Protein AF-A0A2X3WPV8-F1 (afdb_monomer_lite)

pLDDT: mean 84.22, std 12.06, range [34.69, 98.0]

InterPro domains:
  IPR001761 Periplasmic binding protein/LacI sugar binding domain [PF00532] (3-99)
  IPR028082 Periplasmic binding protein-like I [SSF53822] (3-109)

Structure (mmCIF, N/CA/C/O backbone):
data_AF-A0A2X3WPV8-F1
#
_entry.id   AF-A0A2X3WPV8-F1
#
loop_
_atom_site.group_PDB
_atom_site.id
_atom_site.type_symbol
_atom_site.label_atom_id
_atom_site.label_alt_id
_atom_site.label_comp_id
_atom_site.label_asym_id
_atom_site.label_entity_id
_atom_site.label_seq_id
_atom_site.pdbx_PDB_ins_code
_atom_site.Cartn_x
_atom_site.Cartn_y
_atom_site.Cartn_z
_atom_site.occupancy
_atom_site.B_iso_or_equiv
_atom_site.auth_seq_id
_atom_site.auth_comp_id
_atom_site.auth_asym_id
_atom_site.auth_atom_id
_atom_site.pdbx_PDB_model_num
ATOM 1 N N . MET A 1 1 ? 26.540 -5.123 -18.259 1.00 76.31 1 MET A N 1
ATOM 2 C CA . MET A 1 1 ? 25.732 -6.143 -18.968 1.00 76.31 1 MET A CA 1
ATOM 3 C C . MET A 1 1 ? 25.187 -5.638 -20.299 1.00 76.31 1 MET A C 1
ATOM 5 O O . MET A 1 1 ? 25.541 -6.231 -21.309 1.00 76.31 1 MET A O 1
ATOM 9 N N . TYR A 1 2 ? 24.436 -4.529 -20.338 1.00 81.00 2 TYR A N 1
ATOM 10 C CA . TYR A 1 2 ? 23.846 -4.013 -21.586 1.00 81.00 2 TYR A CA 1
ATOM 11 C C . TYR A 1 2 ? 24.873 -3.650 -22.673 1.00 81.00 2 TYR A C 1
ATOM 13 O O . TYR A 1 2 ? 24.882 -4.239 -23.746 1.00 81.00 2 TYR A O 1
ATOM 21 N N . ARG A 1 3 ? 25.841 -2.769 -22.369 1.00 84.38 3 ARG A N 1
ATOM 22 C CA . ARG A 1 3 ? 26.891 -2.356 -23.332 1.00 84.38 3 ARG A CA 1
ATOM 23 C C . ARG A 1 3 ? 27.784 -3.503 -23.825 1.00 84.38 3 ARG A C 1
ATOM 25 O O . ARG A 1 3 ? 28.430 -3.377 -24.856 1.00 84.38 3 ARG A O 1
ATOM 32 N N . GLN A 1 4 ? 27.826 -4.610 -23.084 1.00 88.62 4 GLN A N 1
ATOM 33 C CA . GLN A 1 4 ? 28.558 -5.828 -23.449 1.00 88.62 4 GLN A CA 1
ATOM 34 C C . GLN A 1 4 ? 27.678 -6.828 -24.222 1.00 88.62 4 GLN A C 1
ATOM 36 O O . GLN A 1 4 ? 28.131 -7.941 -24.468 1.00 88.62 4 GLN A O 1
ATOM 41 N N . LYS A 1 5 ? 26.433 -6.455 -24.564 1.00 84.38 5 LYS A N 1
ATOM 42 C CA . LYS A 1 5 ? 25.418 -7.297 -25.219 1.00 84.38 5 LYS A CA 1
ATOM 43 C C . LYS A 1 5 ? 25.191 -8.637 -24.511 1.00 84.38 5 LYS A C 1
ATOM 45 O O . LYS A 1 5 ? 25.060 -9.675 -25.145 1.00 84.38 5 LYS A O 1
ATOM 50 N N . ARG A 1 6 ? 25.197 -8.611 -23.175 1.00 90.38 6 ARG A N 1
ATOM 51 C CA . ARG A 1 6 ? 24.944 -9.793 -22.327 1.00 90.38 6 ARG A CA 1
ATOM 52 C C . ARG A 1 6 ? 23.504 -9.873 -21.814 1.00 90.38 6 ARG A C 1
ATOM 54 O O . ARG A 1 6 ? 23.177 -10.825 -21.120 1.00 90.38 6 ARG A O 1
ATOM 61 N N . ALA A 1 7 ? 22.695 -8.855 -22.087 1.00 89.81 7 ALA A N 1
ATOM 62 C CA . ALA A 1 7 ? 21.285 -8.780 -21.734 1.00 89.81 7 ALA A CA 1
ATOM 63 C C . ALA A 1 7 ? 20.579 -7.867 -22.740 1.00 89.81 7 ALA A C 1
ATOM 65 O O . ALA A 1 7 ? 21.133 -6.820 -23.093 1.00 89.81 7 ALA A O 1
ATOM 66 N N . ASP A 1 8 ? 19.375 -8.257 -23.151 1.00 91.81 8 ASP A N 1
ATOM 67 C CA . ASP A 1 8 ? 18.541 -7.497 -24.090 1.00 91.81 8 ASP A CA 1
ATOM 68 C C . ASP A 1 8 ? 17.594 -6.515 -23.378 1.00 91.81 8 ASP A C 1
ATOM 70 O O . ASP A 1 8 ? 17.056 -5.605 -24.003 1.00 91.81 8 ASP A O 1
ATOM 74 N N . GLY A 1 9 ? 17.432 -6.658 -22.059 1.00 91.31 9 GLY A N 1
ATOM 75 C CA . GLY A 1 9 ? 16.623 -5.782 -21.218 1.00 91.31 9 GLY A CA 1
ATOM 76 C C . GLY A 1 9 ? 16.767 -6.109 -19.732 1.00 91.31 9 GLY A C 1
ATOM 77 O O . GLY A 1 9 ? 17.500 -7.030 -19.362 1.00 91.31 9 GLY A O 1
ATOM 78 N N . PHE A 1 10 ? 16.085 -5.340 -18.881 1.00 92.81 10 PHE A N 1
ATOM 79 C CA . PHE A 1 10 ? 16.165 -5.464 -17.421 1.00 92.81 10 PHE A CA 1
ATOM 80 C C . PHE A 1 10 ? 14.786 -5.490 -16.764 1.00 92.81 10 PHE A C 1
ATOM 82 O O . PHE A 1 10 ? 13.870 -4.792 -17.191 1.00 92.81 10 PHE A O 1
ATOM 89 N N . ILE A 1 11 ? 14.671 -6.253 -15.680 1.00 92.25 11 ILE A N 1
ATOM 90 C CA . ILE A 1 11 ? 13.562 -6.149 -14.730 1.00 92.25 11 ILE A CA 1
ATOM 91 C C . ILE A 1 11 ? 14.113 -5.447 -13.491 1.00 92.25 11 ILE A C 1
ATOM 93 O O . ILE A 1 11 ? 15.126 -5.882 -12.940 1.00 92.25 11 ILE A O 1
ATOM 97 N N . ILE A 1 12 ? 13.476 -4.354 -13.085 1.00 89.94 12 ILE A N 1
ATOM 98 C CA . ILE A 1 12 ? 13.848 -3.567 -11.907 1.00 89.94 12 ILE A CA 1
ATOM 99 C C . ILE A 1 12 ? 12.862 -3.928 -10.796 1.00 89.94 12 ILE A C 1
ATOM 101 O O . ILE A 1 12 ?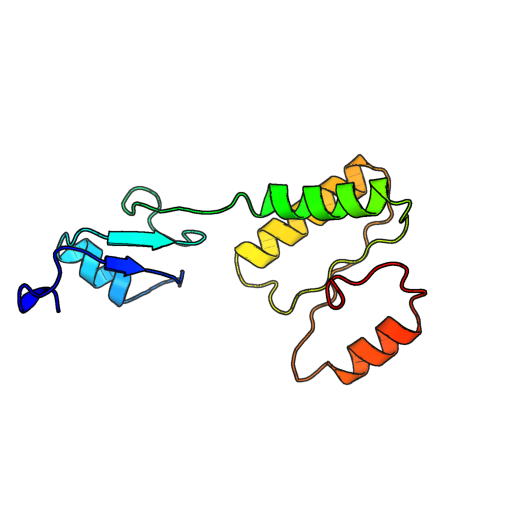 11.660 -3.777 -10.978 1.00 89.94 12 ILE A O 1
ATOM 105 N N . LEU A 1 13 ? 13.364 -4.450 -9.676 1.00 89.00 13 LEU A N 1
ATOM 106 C CA . LEU A 1 13 ? 12.551 -4.991 -8.571 1.00 89.00 13 LEU A CA 1
ATOM 107 C C . LEU A 1 13 ? 12.409 -4.020 -7.390 1.00 89.00 13 LEU A C 1
ATOM 109 O O . LEU A 1 13 ? 12.137 -4.435 -6.268 1.00 89.00 13 LEU A O 1
ATOM 113 N N . TYR A 1 14 ? 12.681 -2.745 -7.627 1.00 83.56 14 TYR A N 1
ATOM 114 C CA . TYR A 1 14 ? 12.559 -1.687 -6.641 1.00 83.56 14 TYR A CA 1
ATOM 115 C C . TYR A 1 14 ? 12.051 -0.431 -7.337 1.00 83.56 14 TYR A C 1
ATOM 117 O O . TYR A 1 14 ? 12.162 -0.293 -8.560 1.00 83.56 14 TYR A O 1
ATOM 125 N N . SER A 1 15 ? 11.522 0.492 -6.545 1.00 75.94 15 SER A N 1
ATOM 126 C CA . SER A 1 15 ? 11.124 1.799 -7.033 1.00 75.94 15 SER A CA 1
ATOM 127 C C . SER A 1 15 ? 11.647 2.873 -6.102 1.00 75.94 15 SER A C 1
ATOM 129 O O . SER A 1 15 ? 11.304 2.922 -4.924 1.00 75.94 15 SER A O 1
ATOM 131 N N . GLU A 1 16 ? 12.519 3.710 -6.645 1.00 78.25 16 GLU A N 1
ATOM 132 C CA . GLU A 1 16 ? 13.123 4.831 -5.943 1.00 78.25 16 GLU A CA 1
ATOM 133 C C . GLU A 1 16 ? 12.921 6.112 -6.756 1.00 78.25 16 GLU A C 1
ATOM 135 O O . GLU A 1 16 ? 12.986 6.125 -7.995 1.00 78.25 16 GLU A O 1
ATOM 140 N N . THR A 1 17 ? 12.684 7.210 -6.040 1.00 78.12 17 THR A N 1
ATOM 141 C CA . THR A 1 17 ? 12.720 8.557 -6.614 1.00 78.12 17 THR A CA 1
ATOM 142 C C . THR A 1 17 ? 14.154 8.918 -6.981 1.00 78.12 17 THR A C 1
ATOM 144 O O . THR A 1 17 ? 15.063 8.673 -6.189 1.00 78.12 17 THR A O 1
ATOM 147 N N . ASN A 1 18 ? 14.358 9.567 -8.129 1.00 82.06 18 ASN A N 1
ATOM 148 C CA . ASN A 1 18 ? 15.693 9.947 -8.625 1.00 82.06 18 ASN A CA 1
ATOM 149 C C . ASN A 1 18 ? 16.679 8.764 -8.780 1.00 82.06 18 ASN A C 1
ATOM 151 O O . ASN A 1 18 ? 17.866 8.900 -8.480 1.00 82.06 18 ASN A O 1
ATOM 155 N N . ASP A 1 19 ? 16.200 7.606 -9.246 1.00 85.81 19 ASP A N 1
ATOM 156 C CA . ASP A 1 19 ? 17.042 6.428 -9.483 1.00 85.81 19 ASP A CA 1
ATOM 157 C C . ASP A 1 19 ? 17.963 6.603 -10.719 1.00 85.81 19 ASP A C 1
ATOM 159 O O . ASP A 1 19 ? 17.480 6.580 -11.862 1.00 85.81 19 ASP A O 1
ATOM 163 N N . PRO A 1 20 ? 19.300 6.688 -10.542 1.00 89.00 20 PRO A N 1
ATOM 164 C CA . PRO A 1 20 ? 20.239 6.844 -11.652 1.00 89.00 20 PRO A CA 1
ATOM 165 C C . PRO A 1 20 ? 20.285 5.629 -12.591 1.00 89.00 20 PRO A C 1
ATOM 167 O O . PRO A 1 20 ? 20.680 5.763 -13.754 1.00 89.00 20 PRO A O 1
ATOM 170 N N . VAL A 1 21 ? 19.902 4.437 -12.119 1.00 89.62 21 VAL A N 1
ATOM 171 C CA . VAL A 1 21 ? 19.808 3.231 -12.950 1.00 89.62 21 VAL A CA 1
ATOM 172 C C . VAL A 1 21 ? 18.629 3.366 -13.907 1.00 89.62 21 VAL A C 1
ATOM 174 O O . VAL A 1 21 ? 18.809 3.198 -15.117 1.00 89.62 21 VAL A O 1
ATOM 177 N N . LYS A 1 22 ? 17.448 3.732 -13.393 1.00 87.25 22 LYS A N 1
ATOM 178 C CA . LYS A 1 22 ? 16.255 4.016 -14.204 1.00 87.25 22 LYS A CA 1
ATOM 179 C C . LYS A 1 22 ? 16.532 5.106 -15.240 1.00 87.25 22 LYS A C 1
ATOM 181 O O . LYS A 1 22 ? 16.248 4.910 -16.423 1.00 87.25 22 LYS A O 1
ATOM 186 N N . ASP A 1 23 ? 17.160 6.205 -14.827 1.00 88.88 23 ASP A N 1
ATOM 187 C CA . ASP A 1 23 ? 17.500 7.317 -15.720 1.00 88.88 23 ASP A CA 1
ATOM 188 C C . ASP A 1 23 ? 18.443 6.893 -16.851 1.00 88.88 23 ASP A C 1
ATOM 190 O O . ASP A 1 23 ? 18.250 7.271 -18.010 1.00 88.88 23 ASP A O 1
ATOM 194 N N . TYR A 1 24 ? 19.449 6.069 -16.542 1.00 91.00 24 TYR A N 1
ATOM 195 C CA . TYR A 1 24 ? 20.356 5.520 -17.545 1.00 91.00 24 TYR A CA 1
ATOM 196 C C . TYR A 1 24 ? 19.618 4.642 -18.564 1.00 91.00 24 TYR A C 1
ATOM 198 O O . TYR A 1 24 ? 19.817 4.802 -19.770 1.00 91.00 24 TYR A O 1
ATOM 206 N N . LEU A 1 25 ? 18.758 3.733 -18.095 1.00 90.31 25 LEU A N 1
ATOM 207 C CA . LEU A 1 25 ? 18.012 2.818 -18.962 1.00 90.31 25 LEU A CA 1
ATOM 208 C C . LEU A 1 25 ? 17.044 3.578 -19.880 1.00 90.31 25 LEU A C 1
ATOM 210 O O . LEU A 1 25 ? 17.010 3.306 -21.081 1.00 90.31 25 LEU A O 1
ATOM 214 N N . LEU A 1 26 ? 16.352 4.594 -19.352 1.00 88.19 26 LEU A N 1
ATOM 215 C CA . LEU A 1 26 ? 15.492 5.486 -20.134 1.00 88.19 26 LEU A CA 1
ATOM 216 C C . LEU A 1 26 ? 16.284 6.275 -21.182 1.00 88.19 26 LEU A C 1
ATOM 218 O O . LEU A 1 26 ? 15.903 6.313 -22.355 1.00 88.19 26 LEU A O 1
ATOM 222 N N . LYS A 1 27 ? 17.406 6.886 -20.783 1.00 90.06 27 LYS A N 1
ATOM 223 C CA . LYS A 1 27 ? 18.255 7.688 -21.675 1.00 90.06 27 LYS A CA 1
ATOM 224 C C . LYS A 1 27 ? 18.815 6.865 -22.834 1.00 90.06 27 LYS A C 1
ATOM 226 O O . LYS A 1 27 ? 18.789 7.317 -23.978 1.00 90.06 27 LYS A O 1
ATOM 231 N N . GLU A 1 28 ? 19.307 5.665 -22.547 1.00 91.31 28 GLU A N 1
ATOM 232 C CA . GLU A 1 28 ? 19.898 4.765 -23.544 1.00 91.31 28 GLU A CA 1
ATOM 233 C C . GLU A 1 28 ? 18.845 3.920 -24.285 1.00 91.31 28 GLU A C 1
ATOM 235 O O . GLU A 1 28 ? 19.206 3.094 -25.127 1.00 91.31 28 GLU A O 1
ATOM 240 N N . LYS A 1 29 ? 17.550 4.133 -23.996 1.00 90.12 29 LYS A N 1
ATOM 241 C CA . LYS A 1 29 ? 16.408 3.399 -24.568 1.00 90.12 29 LYS A CA 1
ATOM 242 C C . LYS A 1 29 ? 16.559 1.883 -24.429 1.00 90.12 29 LYS A C 1
ATOM 244 O O . LYS A 1 29 ? 16.246 1.126 -25.348 1.00 90.12 29 LYS A O 1
ATOM 249 N N . VAL A 1 30 ? 17.080 1.451 -23.286 1.00 92.38 30 VAL A N 1
ATOM 250 C CA . VAL A 1 30 ? 17.199 0.036 -22.949 1.00 92.38 30 VAL A CA 1
ATOM 251 C C . VAL A 1 30 ? 15.818 -0.477 -22.558 1.00 92.38 30 VAL A C 1
ATOM 253 O O . VAL A 1 30 ? 15.193 0.137 -21.696 1.00 92.38 30 VAL A O 1
ATOM 256 N N . PRO A 1 31 ? 15.337 -1.592 -23.131 1.00 91.69 31 PRO A N 1
ATOM 257 C CA . PRO A 1 31 ? 14.092 -2.201 -22.686 1.00 91.69 31 PRO A CA 1
ATOM 258 C C . PRO A 1 31 ? 14.148 -2.530 -21.191 1.00 91.69 31 PRO A C 1
ATOM 260 O O . PRO A 1 31 ? 15.028 -3.270 -20.738 1.00 91.69 31 PRO A O 1
ATOM 263 N N . SER A 1 32 ? 13.212 -1.987 -20.419 1.00 90.50 32 SER A N 1
ATOM 264 C CA . SER A 1 32 ? 13.086 -2.292 -18.999 1.00 90.50 32 SER A CA 1
ATOM 265 C C . SER A 1 32 ? 11.635 -2.298 -18.535 1.00 90.50 32 SER A C 1
ATOM 267 O O . SER A 1 32 ? 10.793 -1.585 -19.078 1.00 90.50 32 SER A O 1
ATOM 269 N N . VAL A 1 33 ? 11.362 -3.120 -17.522 1.00 91.12 33 VAL A N 1
ATOM 270 C CA . VAL A 1 33 ? 10.084 -3.157 -16.802 1.00 91.12 33 VAL A CA 1
ATOM 271 C C . VAL A 1 33 ? 10.360 -2.981 -15.314 1.00 91.12 33 VAL A C 1
ATOM 273 O O . VAL A 1 33 ? 11.277 -3.611 -14.782 1.00 91.12 33 VAL A O 1
ATOM 276 N N . VAL A 1 34 ? 9.582 -2.128 -14.650 1.00 88.38 34 VAL A N 1
ATOM 277 C CA . VAL A 1 34 ? 9.617 -1.952 -13.191 1.00 88.38 34 VAL A CA 1
ATOM 278 C C . VAL A 1 34 ? 8.547 -2.827 -12.546 1.00 88.38 34 VAL A C 1
ATOM 280 O O . VAL A 1 34 ? 7.420 -2.888 -13.030 1.00 88.38 34 VAL A O 1
ATOM 283 N N . VAL A 1 35 ? 8.899 -3.510 -11.462 1.00 88.06 35 VAL A N 1
ATOM 284 C CA . VAL A 1 35 ? 7.960 -4.225 -10.596 1.00 88.06 35 VAL A CA 1
ATOM 285 C C . VAL A 1 35 ? 7.863 -3.452 -9.284 1.00 88.06 35 VAL A C 1
ATOM 287 O O . VAL A 1 35 ? 8.844 -3.376 -8.544 1.00 88.06 35 VAL A O 1
ATOM 290 N N . GLY A 1 36 ? 6.692 -2.871 -9.030 1.00 79.19 36 GLY A N 1
ATOM 291 C CA . GLY A 1 36 ? 6.388 -1.991 -7.902 1.00 79.19 36 GLY A CA 1
ATOM 292 C C . GLY A 1 36 ? 5.903 -0.602 -8.333 1.00 79.19 36 GLY A C 1
ATOM 293 O O . GLY A 1 36 ? 6.029 -0.215 -9.500 1.00 79.19 36 GLY A O 1
ATOM 294 N N . ALA A 1 37 ? 5.366 0.147 -7.368 1.00 71.38 37 ALA A N 1
ATOM 295 C CA . ALA A 1 37 ? 4.766 1.463 -7.571 1.00 71.38 37 ALA A CA 1
ATOM 296 C C . ALA A 1 37 ? 5.719 2.455 -8.223 1.00 71.38 37 ALA A C 1
ATOM 298 O O . ALA A 1 37 ? 6.822 2.676 -7.732 1.00 71.38 37 ALA A O 1
ATOM 299 N N . VAL A 1 38 ? 5.315 3.081 -9.327 1.00 68.25 38 VAL A N 1
ATOM 300 C CA . VAL A 1 38 ? 6.161 4.065 -10.010 1.00 68.25 38 VAL A CA 1
ATOM 301 C C . VAL A 1 38 ? 5.981 5.429 -9.367 1.00 68.25 38 VAL A C 1
ATOM 303 O O . VAL A 1 38 ? 4.914 6.030 -9.446 1.00 68.25 38 VAL A O 1
ATOM 306 N N . VAL A 1 39 ? 7.068 5.927 -8.778 1.00 65.06 39 VAL A N 1
ATOM 307 C CA . VAL A 1 39 ? 7.070 7.219 -8.080 1.00 65.06 39 VAL A CA 1
ATOM 308 C C . VAL A 1 39 ? 7.331 8.399 -9.035 1.00 65.06 39 VAL A C 1
ATOM 310 O O . VAL A 1 39 ? 6.973 9.525 -8.719 1.00 65.06 39 VAL A O 1
ATOM 313 N N . ASP A 1 40 ? 7.902 8.148 -10.229 1.00 65.94 40 ASP A N 1
ATOM 314 C CA . ASP A 1 40 ? 8.216 9.163 -11.254 1.00 65.94 40 ASP A CA 1
ATOM 315 C C . ASP A 1 40 ? 8.136 8.610 -12.693 1.00 65.94 40 ASP A C 1
ATOM 317 O O . ASP A 1 40 ? 8.604 7.499 -12.958 1.00 65.94 40 ASP A O 1
ATOM 321 N N . ASN A 1 41 ? 7.746 9.460 -13.657 1.00 59.97 41 ASN A N 1
ATOM 322 C CA . ASN A 1 41 ? 7.759 9.191 -15.109 1.00 59.97 41 ASN A CA 1
ATOM 323 C C . ASN A 1 41 ? 6.819 8.061 -15.590 1.00 59.97 41 ASN A C 1
ATOM 325 O O . ASN A 1 41 ? 7.179 7.328 -16.515 1.00 59.97 41 ASN A O 1
ATOM 329 N N . ASN A 1 42 ? 5.609 7.955 -15.028 1.00 62.25 42 ASN A N 1
ATOM 330 C CA . ASN A 1 42 ? 4.624 6.907 -15.364 1.00 62.25 42 ASN A CA 1
ATOM 331 C C . ASN A 1 42 ? 4.360 6.769 -16.874 1.00 62.25 42 ASN A C 1
ATOM 333 O O . ASN A 1 42 ? 4.195 5.660 -17.370 1.00 62.25 42 ASN A O 1
ATOM 337 N N . ASP A 1 43 ? 4.422 7.867 -17.632 1.00 68.19 43 ASP A N 1
ATOM 338 C CA . ASP A 1 43 ? 4.168 7.852 -19.081 1.00 68.19 43 ASP A CA 1
ATOM 339 C C . ASP A 1 43 ? 5.322 7.269 -19.921 1.00 68.19 43 ASP A C 1
ATOM 341 O O . ASP A 1 43 ? 5.184 7.081 -21.130 1.00 68.19 43 ASP A O 1
ATOM 345 N N . LYS A 1 44 ? 6.497 7.040 -19.321 1.00 72.38 44 LYS A N 1
ATOM 346 C CA . LYS A 1 44 ? 7.732 6.658 -20.036 1.00 72.38 44 LYS A CA 1
ATOM 347 C C . LYS A 1 44 ? 8.288 5.301 -19.623 1.00 72.38 44 LYS A C 1
ATOM 349 O O . LYS A 1 44 ? 9.241 4.836 -20.246 1.00 72.38 44 LYS A O 1
ATOM 354 N N . VAL A 1 45 ? 7.732 4.689 -18.583 1.00 76.00 45 VAL A N 1
ATOM 355 C CA . VAL A 1 45 ? 8.224 3.441 -17.995 1.00 76.00 45 VAL A CA 1
ATOM 356 C C . VAL A 1 45 ? 7.109 2.409 -18.049 1.00 76.00 45 VAL A C 1
ATOM 358 O O . VAL A 1 45 ? 5.990 2.676 -17.631 1.00 76.00 45 VAL A O 1
ATOM 361 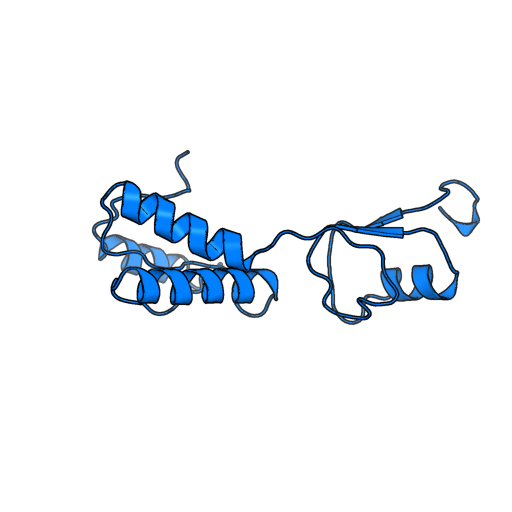N N . THR A 1 46 ? 7.408 1.214 -18.552 1.00 85.44 46 THR A N 1
ATOM 362 C CA . THR A 1 46 ? 6.502 0.074 -18.395 1.00 85.44 46 THR A CA 1
ATOM 363 C C . THR A 1 46 ? 6.645 -0.465 -16.981 1.00 85.44 46 THR A C 1
ATOM 365 O O . THR A 1 46 ? 7.758 -0.774 -16.551 1.00 85.44 46 THR A O 1
ATOM 368 N N . TYR A 1 47 ? 5.535 -0.586 -16.262 1.00 86.44 47 TYR A N 1
ATOM 369 C CA . TYR A 1 47 ? 5.542 -1.063 -14.888 1.00 86.44 47 TYR A CA 1
ATOM 370 C C . TYR A 1 47 ? 4.397 -2.025 -14.604 1.00 86.44 47 TYR A C 1
ATOM 372 O O . TYR A 1 47 ? 3.384 -2.042 -15.304 1.00 86.44 47 TYR A O 1
ATOM 380 N N . ILE A 1 48 ? 4.605 -2.839 -13.579 1.00 85.25 48 ILE A N 1
ATOM 381 C CA . ILE A 1 48 ? 3.607 -3.711 -12.978 1.00 85.25 48 ILE A CA 1
ATOM 382 C C . ILE A 1 48 ? 3.544 -3.313 -11.513 1.00 85.25 48 ILE A C 1
ATOM 384 O O . ILE A 1 48 ? 4.570 -3.336 -10.835 1.00 85.25 48 ILE A O 1
ATOM 388 N N . ASP A 1 49 ? 2.359 -2.959 -11.043 1.00 84.19 49 ASP A N 1
ATOM 389 C CA . ASP A 1 49 ? 2.121 -2.599 -9.653 1.00 84.19 49 ASP A CA 1
ATOM 390 C C . ASP A 1 49 ? 0.842 -3.266 -9.152 1.00 84.19 49 ASP A C 1
ATOM 392 O O . ASP A 1 49 ? -0.017 -3.659 -9.948 1.00 84.19 49 ASP A O 1
ATOM 396 N N . ASN A 1 50 ? 0.747 -3.408 -7.837 1.00 84.88 50 ASN A N 1
ATOM 397 C CA . ASN A 1 50 ? -0.485 -3.807 -7.182 1.00 84.88 50 ASN A CA 1
ATOM 398 C C . ASN A 1 50 ? -1.347 -2.568 -6.947 1.00 84.88 50 ASN A C 1
ATOM 400 O O . ASN A 1 50 ? -0.825 -1.476 -6.735 1.00 84.88 50 ASN A O 1
ATOM 404 N N . ASP A 1 51 ? -2.665 -2.740 -6.892 1.00 88.94 51 ASP A N 1
ATOM 405 C CA . ASP A 1 51 ? -3.515 -1.715 -6.296 1.00 88.94 51 ASP A CA 1
ATOM 406 C C . ASP A 1 51 ? -3.368 -1.802 -4.767 1.00 88.94 51 ASP A C 1
ATOM 408 O O . ASP A 1 51 ? -4.101 -2.512 -4.076 1.00 88.94 51 ASP A O 1
ATOM 412 N N . ASN A 1 52 ? -2.344 -1.135 -4.223 1.00 90.44 52 ASN A N 1
ATOM 413 C CA . ASN A 1 52 ? -2.045 -1.189 -2.787 1.00 90.44 52 ASN A CA 1
ATOM 414 C C . ASN A 1 52 ? -3.184 -0.578 -1.955 1.00 90.44 52 ASN A C 1
ATOM 416 O O . ASN A 1 52 ? -3.358 -0.898 -0.780 1.00 90.44 52 ASN A O 1
ATOM 420 N N . LYS A 1 53 ? -4.016 0.271 -2.558 1.00 93.62 53 LYS A N 1
ATOM 421 C CA . LYS A 1 53 ? -5.193 0.807 -1.890 1.00 93.62 53 LYS A CA 1
ATOM 422 C C . LYS A 1 53 ? -6.267 -0.268 -1.732 1.00 93.62 53 LYS A C 1
ATOM 424 O O . LYS A 1 53 ? -6.790 -0.437 -0.630 1.00 93.62 53 LYS A O 1
ATOM 429 N N . GLU A 1 54 ? -6.553 -1.020 -2.794 1.00 94.94 54 GLU A N 1
ATOM 430 C CA . GLU A 1 54 ? -7.454 -2.178 -2.747 1.00 94.94 54 GLU A CA 1
ATOM 431 C C . GLU A 1 54 ? -6.965 -3.216 -1.726 1.00 94.94 54 GLU A C 1
ATOM 433 O O . GLU A 1 54 ? -7.740 -3.650 -0.877 1.00 94.94 54 GLU A O 1
ATOM 438 N N . LEU A 1 55 ? -5.661 -3.516 -1.694 1.00 93.75 55 LEU A N 1
ATOM 439 C CA . LEU A 1 55 ? -5.079 -4.431 -0.701 1.00 93.75 55 LEU A CA 1
ATOM 440 C C . LEU A 1 55 ? -5.327 -3.977 0.749 1.00 93.75 55 LEU A C 1
ATOM 442 O O . LEU A 1 55 ? -5.666 -4.793 1.613 1.00 93.75 55 LEU A O 1
ATOM 446 N N . GLY A 1 56 ? -5.198 -2.674 1.026 1.00 94.75 56 GLY A N 1
ATOM 447 C CA . GLY A 1 56 ? -5.515 -2.107 2.340 1.00 94.75 56 GLY A CA 1
ATOM 448 C C . GLY A 1 56 ? -6.985 -2.301 2.728 1.00 94.75 56 GLY A C 1
ATOM 449 O O . GLY A 1 56 ? -7.289 -2.651 3.872 1.00 94.75 56 GLY A O 1
ATOM 450 N N . GLN A 1 57 ? -7.901 -2.135 1.769 1.00 97.44 57 GLN A N 1
ATOM 451 C CA . GLN A 1 57 ? -9.336 -2.348 1.979 1.00 97.44 57 GLN A CA 1
ATOM 452 C C . GLN A 1 57 ? -9.670 -3.829 2.200 1.00 97.44 57 GLN A C 1
ATOM 454 O O . GLN A 1 57 ? -10.423 -4.174 3.119 1.00 97.44 57 GLN A O 1
ATOM 459 N N . GLU A 1 58 ? -9.091 -4.719 1.392 1.00 96.69 58 GLU A N 1
ATOM 460 C CA . GLU A 1 58 ? -9.301 -6.163 1.482 1.00 96.69 58 GLU A CA 1
ATOM 461 C C . GLU A 1 58 ? -8.864 -6.722 2.837 1.00 96.69 58 GLU A C 1
ATOM 463 O O . GLU A 1 58 ? -9.580 -7.544 3.418 1.00 96.69 58 GLU A O 1
ATOM 468 N N . ALA A 1 59 ? -7.745 -6.239 3.388 1.00 95.75 59 ALA A N 1
ATOM 469 C CA . ALA A 1 59 ? -7.271 -6.646 4.708 1.00 95.75 59 ALA A CA 1
ATOM 470 C C . ALA A 1 59 ? -8.298 -6.331 5.813 1.00 95.75 59 ALA A C 1
ATOM 472 O O . ALA A 1 59 ? -8.618 -7.192 6.642 1.00 95.75 59 ALA A O 1
ATOM 473 N N . VAL A 1 60 ? -8.876 -5.123 5.801 1.00 96.75 60 VAL A N 1
ATOM 474 C CA . VAL A 1 60 ? -9.930 -4.727 6.751 1.00 96.75 60 VAL A CA 1
ATOM 475 C C . VAL A 1 60 ? -11.187 -5.565 6.546 1.00 96.75 60 VAL A C 1
ATOM 477 O O . VAL A 1 60 ? -11.741 -6.089 7.516 1.00 96.75 60 VAL A O 1
ATOM 480 N N . ASN A 1 61 ? -11.629 -5.734 5.298 1.00 96.62 61 ASN A N 1
ATOM 481 C CA . ASN A 1 61 ? -12.817 -6.520 4.977 1.00 96.62 61 ASN A CA 1
ATOM 482 C C . ASN A 1 61 ? -12.668 -7.978 5.439 1.00 96.62 61 ASN A C 1
ATOM 484 O O . ASN A 1 61 ? -13.581 -8.532 6.054 1.00 96.62 61 ASN A O 1
ATOM 488 N N . PHE A 1 62 ? -11.498 -8.583 5.221 1.00 95.88 62 PHE A N 1
ATOM 489 C CA . PHE A 1 62 ? -11.194 -9.938 5.665 1.00 95.88 62 PHE A CA 1
ATOM 490 C C . PHE A 1 62 ? -11.312 -10.077 7.188 1.00 95.88 62 PHE A C 1
ATOM 492 O O . PHE A 1 62 ? -12.023 -10.960 7.678 1.00 95.88 62 PHE A O 1
ATOM 499 N N . LEU A 1 63 ? -10.673 -9.185 7.950 1.00 95.81 63 LEU A N 1
ATOM 500 C CA . LEU A 1 63 ? -10.725 -9.211 9.413 1.00 95.81 63 LEU A CA 1
ATOM 501 C C . LEU A 1 63 ? -12.148 -8.953 9.933 1.00 95.81 63 LEU A C 1
ATOM 503 O O . LEU A 1 63 ? -12.649 -9.668 10.806 1.00 95.81 63 LEU A O 1
ATOM 507 N N . ARG A 1 64 ? -12.862 -7.994 9.346 1.00 95.44 64 ARG A N 1
ATOM 508 C CA . ARG A 1 64 ? -14.262 -7.715 9.681 1.00 95.44 64 ARG A CA 1
ATOM 509 C C . ARG A 1 64 ? -15.173 -8.910 9.387 1.00 95.44 64 ARG A C 1
ATOM 511 O O . ARG A 1 64 ? -16.030 -9.241 10.207 1.00 95.44 64 ARG A O 1
ATOM 518 N N . ALA A 1 65 ? -14.969 -9.609 8.269 1.00 95.50 65 ALA A N 1
ATOM 519 C CA . ALA A 1 65 ? -15.700 -10.830 7.922 1.00 95.50 65 ALA A CA 1
ATOM 520 C C . ALA A 1 65 ? -15.427 -11.988 8.900 1.00 95.50 65 ALA A C 1
ATOM 522 O O . ALA A 1 65 ? -16.293 -12.841 9.101 1.00 95.50 65 ALA A O 1
ATOM 523 N N . LYS A 1 66 ? -14.260 -12.001 9.556 1.00 95.00 66 LYS A N 1
ATOM 524 C CA . LYS A 1 66 ? -13.929 -12.926 10.654 1.00 95.00 66 LYS A CA 1
ATOM 525 C C . LYS A 1 66 ? -14.505 -12.507 12.014 1.00 95.00 66 LYS A C 1
ATOM 527 O O . LYS A 1 66 ? -14.383 -13.261 12.975 1.00 95.00 66 LYS A O 1
ATOM 532 N N . GLY A 1 67 ? -15.176 -11.357 12.094 1.00 94.19 67 GLY A N 1
ATOM 533 C CA . GLY A 1 67 ? -15.832 -10.855 13.303 1.00 94.19 67 GLY A CA 1
ATOM 534 C C . GLY A 1 67 ? -15.004 -9.849 14.104 1.00 94.19 67 GLY A C 1
ATOM 535 O O . GLY A 1 67 ? -15.468 -9.396 15.151 1.00 94.19 67 GLY A O 1
ATOM 536 N N . HIS A 1 68 ? -13.817 -9.459 13.629 1.00 94.31 68 HIS A N 1
ATOM 537 C CA . HIS A 1 68 ? -13.009 -8.436 14.292 1.00 94.31 68 HIS A CA 1
ATOM 538 C C . HIS A 1 68 ? -13.666 -7.055 14.144 1.00 94.31 68 HIS A C 1
ATOM 540 O O . HIS A 1 68 ? -14.116 -6.681 13.065 1.00 94.31 68 HIS A O 1
ATOM 546 N N . GLN A 1 69 ? -13.741 -6.309 15.248 1.00 91.50 69 GLN A N 1
ATOM 547 C CA . GLN A 1 69 ? -14.365 -4.974 15.310 1.00 91.50 69 GLN A CA 1
ATOM 548 C C . GLN A 1 69 ? -13.350 -3.860 15.598 1.00 91.50 69 GLN A C 1
ATOM 550 O O . GLN A 1 69 ? -13.629 -2.691 15.359 1.00 91.50 69 GLN A O 1
ATOM 555 N N . LYS A 1 70 ? -12.180 -4.224 16.134 1.00 92.38 70 LYS A N 1
ATOM 556 C CA . LYS A 1 70 ? -11.076 -3.312 16.438 1.00 92.38 70 LYS A CA 1
ATOM 557 C C . LYS A 1 70 ? -9.887 -3.732 15.595 1.00 92.38 70 LYS A C 1
ATOM 559 O O . LYS A 1 70 ? -9.324 -4.799 15.833 1.00 92.38 70 LYS A O 1
ATOM 564 N N . ILE A 1 71 ? -9.572 -2.934 14.587 1.00 93.75 71 ILE A N 1
ATOM 565 C CA . ILE A 1 71 ? -8.554 -3.239 13.584 1.00 93.75 71 ILE A CA 1
ATOM 566 C C . ILE A 1 71 ? -7.619 -2.038 13.545 1.00 93.75 71 ILE A C 1
ATOM 568 O O . ILE A 1 71 ? -8.081 -0.936 13.284 1.00 93.75 71 ILE A O 1
ATOM 572 N N . SER A 1 72 ? -6.336 -2.239 13.831 1.00 91.62 72 SER A N 1
ATOM 573 C CA . SER A 1 72 ? -5.322 -1.179 13.802 1.00 91.62 72 SER A CA 1
ATOM 574 C C . SER A 1 72 ? -4.358 -1.407 12.644 1.00 91.62 72 SER A C 1
ATOM 576 O O . SER A 1 72 ? -4.058 -2.552 12.305 1.00 91.62 72 SER A O 1
ATOM 578 N N . PHE A 1 73 ? -3.853 -0.321 12.065 1.00 92.00 73 PHE A N 1
ATOM 579 C CA . PHE A 1 73 ? -2.853 -0.372 11.005 1.00 92.00 73 PHE A CA 1
ATOM 580 C C . PHE A 1 73 ? -1.444 -0.231 11.586 1.00 92.00 73 PHE A C 1
ATOM 582 O O . PHE A 1 73 ? -1.160 0.719 12.316 1.00 92.00 73 PHE A O 1
ATOM 589 N N . VAL A 1 74 ? -0.563 -1.174 11.256 1.00 88.69 74 VAL A N 1
ATOM 590 C CA . VAL A 1 74 ? 0.827 -1.210 11.724 1.00 88.69 74 VAL A CA 1
ATOM 591 C C . VAL A 1 74 ? 1.740 -1.281 10.506 1.00 88.69 74 VAL A C 1
ATOM 593 O O . VAL A 1 74 ? 1.548 -2.142 9.652 1.00 88.69 74 VAL A O 1
ATOM 596 N N . THR A 1 75 ? 2.734 -0.400 10.425 1.00 86.44 75 THR A N 1
ATOM 597 C CA . THR A 1 75 ? 3.705 -0.366 9.317 1.00 86.44 75 THR A CA 1
ATOM 598 C C . THR A 1 75 ? 5.073 0.081 9.818 1.00 86.44 75 THR A C 1
ATOM 600 O O . THR A 1 75 ? 5.166 0.747 10.845 1.00 86.44 75 THR A O 1
ATOM 603 N N . ASP A 1 76 ? 6.147 -0.270 9.123 1.00 85.00 76 ASP A N 1
ATOM 604 C CA . ASP A 1 76 ? 7.480 0.294 9.352 1.00 85.00 76 ASP A CA 1
ATOM 605 C C . ASP A 1 76 ? 7.797 1.495 8.452 1.00 85.00 76 ASP A C 1
ATOM 607 O O . ASP A 1 76 ? 8.772 2.210 8.693 1.00 85.00 76 ASP A O 1
ATOM 611 N N . ASP A 1 77 ? 6.940 1.762 7.466 1.00 79.88 77 ASP A N 1
ATOM 612 C CA . ASP A 1 77 ? 7.101 2.852 6.515 1.00 79.88 77 ASP A CA 1
ATOM 613 C C . ASP A 1 77 ? 5.748 3.481 6.131 1.00 79.88 77 ASP A C 1
ATOM 615 O O . ASP A 1 77 ? 4.880 2.840 5.536 1.00 79.88 77 ASP A O 1
ATOM 619 N N . LEU A 1 78 ? 5.572 4.760 6.480 1.00 75.06 78 LEU A N 1
ATOM 620 C CA . LEU A 1 78 ? 4.474 5.624 6.007 1.00 75.06 78 LEU A CA 1
ATOM 621 C C . LEU A 1 78 ? 4.941 6.695 5.025 1.00 75.06 78 LEU A C 1
ATOM 623 O O . LEU A 1 78 ? 4.137 7.491 4.542 1.00 75.06 78 LEU A O 1
ATOM 627 N N . PHE A 1 79 ? 6.241 6.779 4.768 1.00 78.25 79 PHE A N 1
ATOM 628 C CA . PHE A 1 79 ? 6.786 7.748 3.827 1.00 78.25 79 PHE A CA 1
ATOM 629 C C . PHE A 1 79 ? 6.842 7.157 2.417 1.00 78.25 79 PHE A C 1
ATOM 631 O O . PHE A 1 79 ? 6.705 7.901 1.448 1.00 78.25 79 PHE A O 1
ATOM 638 N N . GLY A 1 80 ? 6.988 5.836 2.302 1.00 79.31 80 GLY A N 1
ATOM 639 C CA . GLY A 1 80 ? 6.850 5.105 1.051 1.00 79.31 80 GLY A CA 1
ATOM 640 C C . GLY A 1 80 ? 5.419 5.124 0.505 1.00 79.31 80 GLY A C 1
ATOM 641 O O . GLY A 1 80 ? 4.443 4.996 1.246 1.00 79.31 80 GLY A O 1
ATOM 642 N N . GLN A 1 81 ? 5.302 5.230 -0.821 1.00 81.50 81 GLN A N 1
ATOM 643 C CA . GLN A 1 81 ? 4.021 5.285 -1.534 1.00 81.50 81 GLN A CA 1
ATOM 644 C C . GLN A 1 81 ? 3.122 4.077 -1.221 1.00 81.50 81 GLN A C 1
ATOM 646 O O . GLN A 1 81 ? 1.949 4.249 -0.907 1.00 81.50 81 GLN A O 1
ATOM 651 N N . VAL A 1 82 ? 3.690 2.867 -1.218 1.00 85.38 82 VAL A N 1
ATOM 652 C CA . VAL A 1 82 ? 2.960 1.622 -0.920 1.00 85.38 82 VAL A CA 1
ATOM 653 C C . VAL A 1 82 ? 2.334 1.658 0.479 1.00 85.38 82 VAL A C 1
ATOM 655 O O . VAL A 1 82 ? 1.171 1.303 0.651 1.00 85.38 82 VAL A O 1
ATOM 658 N N . GLY A 1 83 ? 3.087 2.110 1.488 1.00 87.12 83 GLY A N 1
ATOM 659 C CA . GLY A 1 83 ? 2.590 2.229 2.860 1.00 87.12 83 GLY A CA 1
ATOM 660 C C . GLY A 1 83 ? 1.445 3.237 2.982 1.00 87.12 83 GLY A C 1
ATOM 661 O O . GLY A 1 83 ? 0.457 2.965 3.663 1.00 87.12 83 GLY A O 1
ATOM 662 N N . GLN A 1 84 ? 1.541 4.366 2.271 1.00 88.69 84 GLN A N 1
ATOM 663 C CA . GLN A 1 84 ? 0.481 5.379 2.224 1.00 88.69 84 GLN A CA 1
ATOM 664 C C . GLN A 1 84 ? -0.786 4.867 1.538 1.00 88.69 84 GLN A C 1
ATOM 666 O O . GLN A 1 84 ? -1.883 5.095 2.042 1.00 88.69 84 GLN A O 1
ATOM 671 N N . GLU A 1 85 ? -0.648 4.159 0.418 1.00 91.25 85 GLU A N 1
ATOM 672 C CA . GLU A 1 85 ? -1.781 3.591 -0.316 1.00 91.25 85 GLU A CA 1
ATOM 673 C C . GLU A 1 85 ? -2.503 2.520 0.513 1.00 91.25 85 GLU A C 1
ATOM 675 O O . GLU A 1 85 ? -3.725 2.591 0.658 1.00 91.25 85 GLU A O 1
ATOM 680 N N . HIS A 1 86 ? -1.765 1.605 1.155 1.00 93.25 86 HIS A N 1
ATOM 681 C CA . HIS A 1 86 ? -2.349 0.644 2.097 1.00 93.25 86 HIS A CA 1
ATOM 682 C C . HIS A 1 86 ? -3.079 1.338 3.254 1.00 93.25 86 HIS A C 1
ATOM 684 O O . HIS A 1 86 ? -4.195 0.943 3.600 1.00 93.25 86 HIS A O 1
ATOM 690 N N . TYR A 1 87 ? -2.478 2.375 3.849 1.00 94.81 87 TYR A N 1
ATOM 691 C CA . TYR A 1 87 ? -3.098 3.103 4.956 1.00 94.81 87 TYR A CA 1
ATOM 692 C C . TYR A 1 87 ? -4.375 3.829 4.518 1.00 94.81 87 TYR A C 1
ATOM 694 O O . TYR A 1 87 ? -5.386 3.791 5.219 1.00 94.81 87 TYR A O 1
ATOM 702 N N . GLN A 1 88 ? -4.368 4.421 3.323 1.00 95.25 88 GLN A N 1
ATOM 703 C CA . GLN A 1 88 ? -5.555 5.030 2.731 1.00 95.25 88 GLN A CA 1
ATOM 704 C C . GLN A 1 88 ? -6.664 3.992 2.506 1.00 95.25 88 GLN A C 1
ATOM 706 O O . GLN A 1 88 ? -7.824 4.259 2.823 1.00 95.25 88 GLN A O 1
ATOM 711 N N . GLY A 1 89 ? -6.316 2.801 2.011 1.00 96.81 89 GLY A N 1
ATOM 712 C CA . GLY A 1 89 ? -7.250 1.683 1.879 1.00 96.81 89 GLY A CA 1
ATOM 713 C C . GLY A 1 89 ? -7.853 1.254 3.219 1.00 96.81 89 GLY A C 1
ATOM 714 O O . GLY A 1 89 ? -9.067 1.078 3.327 1.00 96.81 89 GLY A O 1
ATOM 715 N N . TYR A 1 90 ? -7.028 1.176 4.265 1.00 97.44 90 TYR A N 1
ATOM 716 C CA . TYR A 1 90 ? -7.479 0.907 5.631 1.00 97.44 90 TYR A CA 1
ATOM 717 C C . TYR A 1 90 ? -8.490 1.956 6.123 1.00 97.44 90 TYR A C 1
ATOM 719 O O . TYR A 1 90 ? -9.577 1.573 6.555 1.00 97.44 90 TYR A O 1
ATOM 727 N N . ILE A 1 91 ? -8.175 3.256 6.009 1.00 97.38 91 ILE A N 1
ATOM 728 C CA . ILE A 1 91 ? -9.063 4.352 6.444 1.00 97.38 91 ILE A CA 1
ATOM 729 C C . ILE A 1 91 ? -10.407 4.289 5.714 1.00 97.38 91 ILE A C 1
ATOM 731 O O . ILE A 1 91 ? -11.465 4.496 6.309 1.00 97.38 91 ILE A O 1
ATOM 735 N N . GLU A 1 92 ? -10.384 4.047 4.405 1.00 98.00 92 GLU A N 1
ATOM 736 C CA . GLU A 1 92 ? -11.609 3.986 3.612 1.00 98.00 92 GLU A CA 1
ATOM 737 C C . GLU A 1 92 ? -12.488 2.808 4.017 1.00 98.00 92 GLU A C 1
ATOM 739 O O . GLU A 1 92 ? -13.683 3.000 4.239 1.00 98.00 92 GLU A O 1
ATOM 744 N N . ALA A 1 93 ? -11.902 1.626 4.201 1.00 98.00 93 ALA A N 1
ATOM 745 C CA . ALA A 1 93 ? -12.652 0.446 4.604 1.00 98.00 93 ALA A CA 1
ATOM 746 C C . ALA A 1 93 ? -13.194 0.547 6.038 1.00 98.00 93 ALA A C 1
ATOM 748 O O . ALA A 1 93 ? -14.331 0.142 6.289 1.00 98.00 93 ALA A O 1
ATOM 749 N N . THR A 1 94 ? -12.439 1.104 6.995 1.00 97.75 94 THR A N 1
ATOM 750 C CA . THR A 1 94 ? -12.965 1.306 8.357 1.00 97.75 94 THR A CA 1
ATOM 751 C C . THR A 1 94 ? -14.141 2.277 8.352 1.00 97.75 94 THR A C 1
ATOM 753 O O . THR A 1 94 ? -15.164 1.989 8.973 1.00 97.75 94 THR A O 1
ATOM 756 N N . ASN A 1 95 ? -14.052 3.369 7.588 1.00 97.06 95 ASN A N 1
ATOM 757 C CA . ASN A 1 95 ? -15.155 4.315 7.429 1.00 97.06 95 ASN A CA 1
ATOM 758 C C . ASN A 1 95 ? -16.374 3.674 6.741 1.00 97.06 95 ASN A C 1
ATOM 760 O O . ASN A 1 95 ? -17.495 3.841 7.219 1.00 97.06 95 ASN A O 1
ATOM 764 N N . GLU A 1 96 ? -16.172 2.913 5.659 1.00 97.38 96 GLU A N 1
ATOM 765 C CA . GLU A 1 96 ? -17.245 2.219 4.932 1.00 97.38 96 GLU A CA 1
ATOM 766 C C . GLU A 1 96 ? -18.012 1.245 5.838 1.00 97.38 96 GLU A C 1
ATOM 768 O O . GLU A 1 96 ? -19.246 1.207 5.835 1.00 97.38 96 GLU A O 1
ATOM 773 N N . PHE A 1 97 ? -17.294 0.484 6.666 1.00 96.38 97 PHE A N 1
ATOM 774 C CA . PHE A 1 97 ? -17.891 -0.494 7.574 1.00 96.38 97 PHE A CA 1
ATOM 775 C C . PHE A 1 97 ? -18.328 0.087 8.925 1.00 96.38 97 PHE A C 1
ATOM 777 O O . PHE A 1 97 ? -18.811 -0.669 9.769 1.00 96.38 97 PHE A O 1
ATOM 784 N N . ASN A 1 98 ? -18.225 1.407 9.125 1.00 96.31 98 ASN A N 1
ATOM 785 C CA . ASN A 1 98 ? -18.509 2.094 10.393 1.00 96.31 98 ASN A CA 1
ATOM 786 C C . ASN A 1 98 ? -17.714 1.521 11.585 1.00 96.31 98 ASN A C 1
ATOM 788 O O . ASN A 1 98 ? -18.235 1.397 12.696 1.00 96.31 98 ASN A O 1
ATOM 792 N N . LEU A 1 99 ? -16.458 1.145 11.343 1.00 95.94 99 LEU A N 1
ATOM 793 C CA . LEU A 1 99 ? -15.499 0.748 12.371 1.00 95.94 99 LEU A CA 1
ATOM 794 C C . LEU A 1 99 ? -14.758 1.980 12.908 1.00 95.94 99 LEU A C 1
ATOM 796 O O . LEU A 1 99 ? -14.638 3.000 12.232 1.00 95.94 99 LEU A O 1
ATOM 800 N N . GLU A 1 100 ? -14.237 1.883 14.131 1.00 95.56 100 GLU A N 1
ATOM 801 C CA . GLU A 1 100 ? -13.362 2.919 14.683 1.00 95.56 100 GLU A CA 1
ATOM 802 C C . GLU A 1 100 ? -12.032 2.945 13.916 1.00 95.56 100 GLU A C 1
ATOM 804 O O . GLU A 1 100 ? -11.331 1.934 13.841 1.00 95.56 100 GLU A O 1
ATOM 809 N N . THR A 1 101 ? -11.682 4.104 13.358 1.00 95.12 101 THR A N 1
ATOM 810 C CA . THR A 1 101 ? -10.399 4.317 12.681 1.00 95.12 101 THR A CA 1
ATOM 811 C C . THR A 1 101 ? -9.345 4.708 13.711 1.00 95.12 101 THR A C 1
ATOM 813 O O . THR A 1 101 ? -9.340 5.831 14.218 1.00 95.12 101 THR A O 1
ATOM 816 N N . TYR A 1 102 ? -8.441 3.781 14.020 1.00 91.12 102 TYR A N 1
ATOM 817 C CA . TYR A 1 102 ? -7.282 4.051 14.871 1.00 91.12 102 TYR A CA 1
ATOM 818 C C . TYR A 1 102 ? -6.151 4.706 14.066 1.00 91.12 102 TYR A C 1
ATOM 820 O O . TYR A 1 102 ? -5.990 4.353 12.892 1.00 91.12 102 TYR A O 1
ATOM 828 N N . PRO A 1 103 ? -5.351 5.595 14.687 1.00 87.94 103 PRO A N 1
ATOM 829 C CA . PRO A 1 103 ? -4.125 6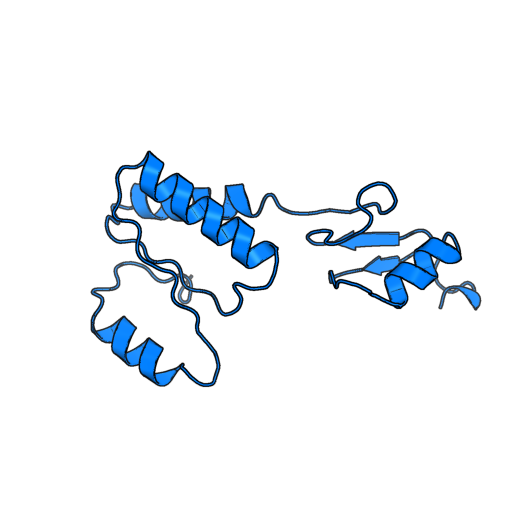.110 14.087 1.00 87.94 103 PRO A CA 1
ATOM 830 C C . PRO A 1 103 ? -3.164 4.987 13.702 1.00 87.94 103 PRO A C 1
ATOM 832 O O . PRO A 1 103 ? -3.163 3.914 14.315 1.00 87.94 103 PRO A O 1
ATOM 835 N N . GLU A 1 104 ? -2.313 5.264 12.723 1.00 87.50 104 GLU A N 1
ATOM 836 C CA . GLU A 1 104 ? -1.200 4.395 12.374 1.00 87.50 104 GLU A CA 1
ATOM 837 C C . GLU A 1 104 ? -0.305 4.068 13.582 1.00 87.50 104 GLU A C 1
ATOM 839 O O . GLU A 1 104 ? -0.057 4.886 14.473 1.00 87.50 104 GLU A O 1
ATOM 844 N N . LEU A 1 105 ? 0.261 2.867 13.577 1.00 84.12 105 LEU A N 1
ATOM 845 C CA . LEU A 1 105 ? 1.354 2.501 14.465 1.00 84.12 105 LEU A CA 1
ATOM 846 C C . LEU A 1 105 ? 2.600 2.273 13.618 1.00 84.12 105 LEU A C 1
ATOM 848 O O . LEU A 1 105 ? 2.745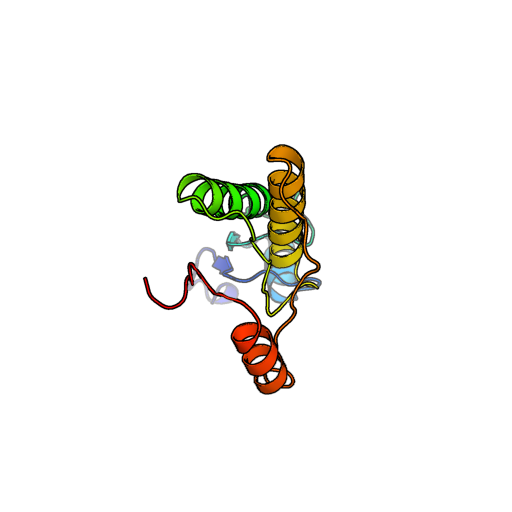 1.238 12.967 1.00 84.12 105 LEU A O 1
ATOM 852 N N . VAL A 1 106 ? 3.504 3.255 13.630 1.00 80.81 106 VAL A N 1
ATOM 853 C CA . VAL A 1 106 ? 4.793 3.135 12.947 1.00 80.81 106 VAL A CA 1
ATOM 854 C C . VAL A 1 106 ? 5.785 2.425 13.852 1.00 80.81 106 VAL A C 1
ATOM 856 O O . VAL A 1 106 ? 6.123 2.935 14.925 1.00 80.81 106 VAL A O 1
ATOM 859 N N . PHE A 1 107 ? 6.284 1.268 13.427 1.00 79.12 107 PHE A N 1
ATOM 860 C CA . PHE A 1 107 ? 7.337 0.567 14.145 1.00 79.12 107 PHE A CA 1
ATOM 861 C C . PHE A 1 107 ? 8.685 0.696 13.442 1.00 79.12 107 PHE A C 1
ATOM 863 O O . PHE A 1 107 ? 8.813 0.856 12.242 1.00 79.12 107 PHE A O 1
ATOM 870 N N . SER A 1 108 ? 9.740 0.649 14.231 1.00 71.25 108 SER A N 1
ATOM 871 C CA . SER A 1 108 ? 11.119 0.619 13.771 1.00 71.25 108 SER A CA 1
ATOM 872 C C . SER A 1 108 ? 11.933 -0.110 14.825 1.00 71.25 108 SER A C 1
ATOM 874 O O . SER A 1 108 ? 11.477 -0.299 15.959 1.00 71.25 108 SER A O 1
ATOM 876 N N . SER A 1 109 ? 13.175 -0.460 14.501 1.00 64.56 109 SER A N 1
ATOM 877 C CA . SER A 1 109 ? 14.107 -1.053 15.468 1.00 64.56 109 SER A CA 1
ATOM 878 C C . SER A 1 109 ? 14.265 -0.230 16.756 1.00 64.56 109 SER A C 1
ATOM 880 O O . SER A 1 109 ? 14.635 -0.782 17.786 1.00 64.56 109 SER A O 1
ATOM 882 N N . ARG A 1 110 ? 13.944 1.072 16.728 1.00 65.56 110 ARG A N 1
ATOM 883 C CA . ARG A 1 110 ? 14.020 1.984 17.880 1.00 65.56 110 ARG A CA 1
ATOM 884 C C . ARG A 1 110 ? 12.773 1.991 18.771 1.00 65.56 110 ARG A C 1
ATOM 886 O O . ARG A 1 110 ? 12.854 2.487 19.886 1.00 65.56 110 ARG A O 1
ATOM 893 N N . VAL A 1 111 ? 11.643 1.471 18.292 1.00 69.75 111 VAL A N 1
ATOM 894 C CA . VAL A 1 111 ? 10.335 1.477 18.987 1.00 69.75 111 VAL A CA 1
ATOM 895 C C . VAL A 1 111 ? 9.746 0.068 19.138 1.00 69.75 111 VAL A C 1
ATOM 897 O O . VAL A 1 111 ? 8.580 -0.094 19.483 1.00 69.75 111 VAL A O 1
ATOM 900 N N . ILE A 1 112 ? 10.557 -0.976 18.938 1.00 74.81 112 ILE A N 1
ATOM 901 C CA . ILE A 1 112 ? 10.139 -2.373 19.141 1.00 74.81 112 ILE A CA 1
ATOM 902 C C . ILE A 1 112 ? 9.624 -2.616 20.565 1.00 74.81 112 ILE A C 1
ATOM 904 O O . ILE A 1 112 ? 8.642 -3.334 20.742 1.00 74.81 112 ILE A O 1
ATOM 908 N N . ASP A 1 113 ? 10.251 -2.019 21.578 1.00 77.25 113 ASP A N 1
ATOM 909 C CA . ASP A 1 113 ? 9.848 -2.250 22.966 1.00 77.25 113 ASP A CA 1
ATOM 910 C C . ASP A 1 113 ? 8.543 -1.514 23.308 1.00 77.25 113 ASP A C 1
ATOM 912 O O . ASP A 1 113 ? 7.638 -2.123 23.874 1.00 77.25 113 ASP A O 1
ATOM 916 N N . SER A 1 114 ? 8.361 -0.274 22.841 1.00 71.69 114 SER A N 1
ATOM 917 C CA . SER A 1 114 ? 7.083 0.444 22.988 1.00 71.69 114 SER A CA 1
ATOM 918 C C . SER A 1 114 ? 5.948 -0.192 22.178 1.00 71.69 114 SER A C 1
ATOM 920 O O . SER A 1 114 ? 4.789 -0.151 22.594 1.00 71.69 114 SER A O 1
ATOM 922 N N . LEU A 1 115 ? 6.260 -0.803 21.028 1.00 74.75 115 LEU A N 1
ATOM 923 C CA . LEU A 1 115 ? 5.290 -1.584 20.264 1.00 74.75 115 LEU A CA 1
ATOM 924 C C . LEU A 1 115 ? 4.847 -2.807 21.070 1.00 74.75 115 LEU A C 1
ATOM 926 O O . LEU A 1 115 ? 3.651 -3.043 21.179 1.00 74.75 115 LEU A O 1
ATOM 930 N N . LYS A 1 116 ? 5.777 -3.557 21.679 1.00 77.38 116 LYS A N 1
ATOM 931 C CA . LY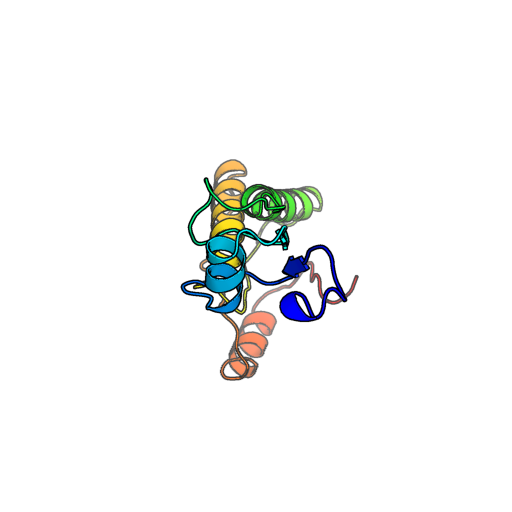S A 1 116 ? 5.431 -4.704 22.538 1.00 77.38 116 LYS A CA 1
ATOM 932 C C . LYS A 1 116 ? 4.543 -4.291 23.709 1.00 77.38 116 LYS A C 1
ATOM 934 O O . LYS A 1 116 ? 3.566 -4.981 23.981 1.00 77.38 116 LYS A O 1
ATOM 939 N N . GLU A 1 117 ? 4.851 -3.180 24.374 1.00 76.38 117 GLU A N 1
ATOM 940 C CA . GLU A 1 117 ? 4.016 -2.638 25.456 1.00 76.38 117 GLU A 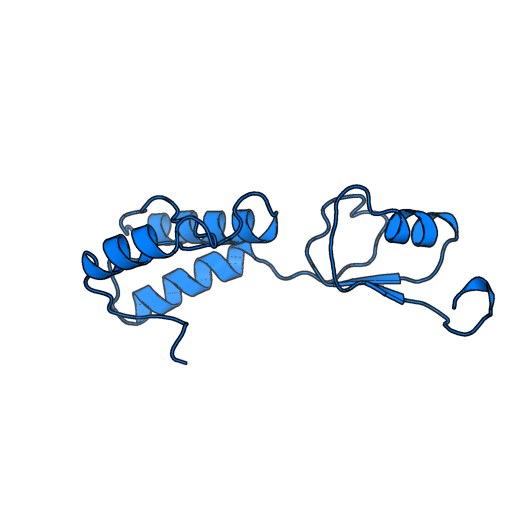CA 1
ATOM 941 C C . GLU A 1 117 ? 2.614 -2.265 24.956 1.00 76.38 117 GLU A C 1
ATOM 943 O O . GLU A 1 117 ? 1.611 -2.625 25.574 1.00 76.38 117 GLU A O 1
ATOM 948 N N . SER A 1 118 ? 2.531 -1.619 23.789 1.00 72.81 118 SER A N 1
ATOM 949 C CA . SER A 1 118 ? 1.253 -1.291 23.157 1.00 72.81 118 SER A CA 1
ATOM 950 C C . SER A 1 118 ? 0.470 -2.565 22.836 1.00 72.81 118 SER A C 1
ATOM 952 O O . SER A 1 118 ? -0.670 -2.699 23.268 1.00 72.81 118 SER A O 1
ATOM 954 N N . LEU A 1 119 ? 1.088 -3.555 22.188 1.00 75.75 119 LEU A N 1
ATOM 955 C CA . LEU A 1 119 ? 0.464 -4.837 21.840 1.00 75.75 119 LEU A CA 1
ATOM 956 C C . LEU A 1 119 ? -0.032 -5.610 23.071 1.00 75.75 119 LEU A C 1
ATOM 958 O O . LEU A 1 119 ? -1.077 -6.244 22.992 1.00 75.75 119 LEU A O 1
ATOM 962 N N . GLN A 1 120 ? 0.656 -5.526 24.216 1.00 74.31 120 GLN A N 1
ATOM 963 C CA . GLN A 1 120 ? 0.192 -6.130 25.476 1.00 74.31 120 GLN A CA 1
ATOM 964 C C . GLN A 1 120 ? -1.091 -5.486 26.015 1.00 74.31 120 GLN A C 1
ATOM 966 O O . GLN A 1 120 ? -1.884 -6.160 26.672 1.00 74.31 120 GLN A O 1
ATOM 971 N N . SER A 1 121 ? -1.305 -4.195 25.749 1.00 72.94 121 SER A N 1
ATOM 972 C CA . SER A 1 121 ? -2.543 -3.500 26.124 1.00 72.94 121 SER A CA 1
ATOM 973 C C . SER A 1 121 ? -3.723 -3.817 25.194 1.00 72.94 121 SER A C 1
ATOM 975 O O . SER A 1 121 ? -4.880 -3.646 25.584 1.00 72.94 121 SER A O 1
ATOM 977 N N . TYR A 1 122 ? -3.448 -4.323 23.987 1.00 69.38 122 TYR A N 1
ATOM 978 C CA . TYR A 1 122 ? -4.466 -4.755 23.037 1.00 69.38 122 TYR A CA 1
ATOM 979 C C . TYR A 1 122 ? -4.832 -6.230 23.262 1.00 69.38 122 TYR A C 1
ATOM 981 O O . TYR A 1 122 ? -3.982 -7.114 23.311 1.00 69.38 122 TYR A O 1
ATOM 989 N N . GLN A 1 123 ? -6.131 -6.532 23.344 1.00 71.88 123 GLN A N 1
ATOM 990 C CA . GLN A 1 123 ? -6.624 -7.911 23.250 1.00 71.88 123 GLN A CA 1
ATOM 991 C C . GLN A 1 123 ? -6.551 -8.359 21.786 1.00 71.88 123 GLN A C 1
ATOM 993 O O . GLN A 1 123 ? -7.553 -8.330 21.071 1.00 71.88 123 GLN A O 1
ATOM 998 N N . LEU A 1 124 ? -5.347 -8.699 21.320 1.00 74.25 124 LEU A N 1
ATOM 999 C CA . LEU A 1 124 ? -5.109 -9.156 19.952 1.00 74.25 124 LEU A CA 1
ATOM 1000 C C . LEU A 1 124 ? -5.972 -10.384 19.658 1.00 74.25 124 LEU A C 1
ATOM 1002 O O . LEU A 1 124 ? -5.948 -11.375 20.386 1.00 74.25 124 LEU A O 1
ATOM 1006 N N . THR A 1 125 ? -6.750 -10.298 18.585 1.00 79.75 125 THR A N 1
ATOM 1007 C CA . THR A 1 125 ? -7.663 -11.369 18.159 1.00 79.75 125 THR A CA 1
ATOM 1008 C C . THR A 1 125 ? -7.242 -12.003 16.831 1.00 79.75 125 THR A C 1
ATOM 1010 O O . THR A 1 125 ? -7.724 -13.085 16.512 1.00 79.75 125 THR A O 1
ATOM 1013 N N . ALA A 1 126 ? -6.315 -11.376 16.100 1.00 74.75 126 ALA A N 1
ATOM 1014 C CA . ALA A 1 126 ? -5.639 -11.906 14.918 1.00 74.75 126 ALA A CA 1
ATOM 1015 C C . ALA A 1 126 ? -4.278 -11.203 14.735 1.00 74.75 126 ALA A C 1
ATOM 1017 O O . ALA A 1 126 ? -4.150 -10.028 15.077 1.00 74.75 126 ALA A O 1
ATOM 1018 N N . ASP A 1 127 ? -3.286 -11.926 14.207 1.00 66.62 127 ASP A N 1
ATOM 1019 C CA . ASP A 1 127 ? -1.951 -11.428 13.848 1.00 66.62 127 ASP A CA 1
ATOM 1020 C C . ASP A 1 127 ? -1.482 -12.155 12.575 1.00 66.62 127 ASP A C 1
ATOM 1022 O O . ASP A 1 127 ? -1.572 -13.383 12.490 1.00 66.62 127 ASP A O 1
ATOM 1026 N N . CYS A 1 128 ? -1.003 -11.401 11.585 1.00 54.84 128 CYS A N 1
ATOM 1027 C CA . CYS A 1 128 ? -0.497 -11.921 10.313 1.00 54.84 128 CYS A CA 1
ATOM 1028 C C . CYS A 1 128 ? 0.883 -12.595 10.438 1.00 54.84 128 CYS A C 1
ATOM 1030 O O . CYS A 1 128 ? 1.348 -13.200 9.479 1.00 54.84 128 CYS A O 1
ATOM 1032 N N . LEU A 1 129 ? 1.548 -12.521 11.597 1.00 45.31 129 LEU A N 1
ATOM 1033 C CA . LEU A 1 129 ? 2.861 -13.142 11.824 1.00 45.31 129 LEU A CA 1
ATOM 1034 C C . LEU A 1 129 ? 2.812 -14.664 12.068 1.00 45.31 129 LEU A C 1
ATOM 1036 O O . LEU A 1 129 ? 3.866 -15.290 12.145 1.00 45.31 129 LEU A O 1
ATOM 1040 N N . ASN A 1 130 ? 1.621 -15.265 12.188 1.00 34.69 130 ASN A N 1
ATOM 1041 C CA . ASN A 1 130 ? 1.444 -16.690 12.515 1.00 34.69 130 ASN A CA 1
ATOM 1042 C C . ASN A 1 130 ? 0.641 -17.499 11.471 1.00 34.69 130 ASN A C 1
ATOM 1044 O O . ASN A 1 130 ? 0.052 -18.523 11.824 1.00 34.69 130 ASN A O 1
ATOM 1048 N N . SER A 1 131 ? 0.601 -17.064 10.207 1.00 36.50 131 SER A N 1
ATOM 1049 C CA . SER A 1 131 ? 0.034 -17.847 9.090 1.00 36.50 131 SER A CA 1
ATOM 1050 C C . SER A 1 131 ? 1.083 -18.667 8.351 1.00 36.50 131 SER A C 1
ATOM 1052 O O . SER A 1 131 ? 2.099 -18.054 7.954 1.00 36.50 131 SER A O 1
#

Organism: Streptococcus thermophilus (NCBI:txid1308)

Radius of gyration: 19.32 Å; chains: 1; bounding box: 47×28×51 Å

Sequence (131 aa):
MYRQKRADGFIILYSETNDPVKDYLLKEKVPSVVVGAVVDNNDKVTYIDNDNKELGQEAVNFLRAKGHQKISFVTDDLFGQVGQEHYQGYIEATNEFNLETYPELVFSSRVIDSLKESLQSYQLTADCLNS

Foldseek 3Di:
DVVVVPDQAEEAADEDDPDPVVVVCQVVVRHYEYEEDHPDDPVRHHYDYDQLLCVLQVVLVVCVVVVDQDDAAEEQDPPDPSNVSSLNSVVVNCVVVVGDYDDYHHDDPVCPVVVVVVVVVDPDPDDPVPD

Secondary structure (DSSP, 8-state):
-GGGTS-S-EEE----TT-HHHHHHHHTT--EEEES---S-TTTSEEE---HHHHHHHHHHHHHHTT------EES-SSSHHHHHHHHHHHHHHHHTT---PPPEE--TTTHHHHHHHHHHS-----GGG-